Protein AF-A0A6A1WWA5-F1 (afdb_monomer_lite)

Secondary structure (DSSP, 8-state):
-----GGGB-TTT-SBPPGGGEEEETTT--EEEHHHHHHHHHT-SS-B-TTT--B-SEEEEEE-TTS-EEEEEEEEEHHHHTT-TT--------------TT--------------TTTT-----------------PPPP-

InterPro domains:
  IPR001841 Zinc finger, RING-type [PF13639] (10-53)
  IPR001841 Zinc finger, RING-type [PS50089] (10-53)
  IPR001841 Zinc finger, RING-type [SM00184] (10-52)
  IPR013083 Zinc finger, RING/FYVE/PHD-type [G3DSA:3.30.40.10] (6-72)
  IPR017907 Zinc finger, RING-type, conserved site [PS00518] (28-37)

Radius of gyration: 26.61 Å; chains: 1; bounding box: 59×63×59 Å

pLDDT: mean 75.77, std 21.03, range [38.56, 96.94]

Organism: NCBI:txid262757

Foldseek 3Di:
DDDPPPLQAAPQVRHGADQQQWKAFPPHGRTHGVLRQLLQCVVDPFRADPPPRHTGFWIFHQADLQRDGHPGTDIDGSVSVNVRPPHDHDDPDPPPPPPPPPPDPPDDDDDDDDDDPPPPPDDDDDDDDDDDDDDDDDDDDD

Sequence (142 aa):
MGCEDYSGICAICLDTIVLEELALVSGCEHAFCVTCILRWATYGQKPTCPKCKTQFSYLNVHRSVDGSLHDYMFEESVCLLLRAPWFKHLTVDQHKEVCDPYAYEEADDLYEEDLDETYLRNSSSNRIRRRAKRACRREACS

Structure (mmCIF, N/CA/C/O backbone):
data_AF-A0A6A1WWA5-F1
#
_entry.id   AF-A0A6A1WWA5-F1
#
loop_
_atom_site.group_PDB
_atom_site.id
_atom_site.type_symbol
_atom_site.label_atom_id
_atom_site.label_alt_id
_atom_site.label_comp_id
_atom_site.label_asym_id
_atom_site.label_entity_id
_atom_site.label_seq_id
_atom_site.pdbx_PDB_ins_code
_atom_site.Cartn_x
_atom_site.Cartn_y
_atom_site.Cartn_z
_atom_site.occupancy
_atom_site.B_iso_or_equiv
_atom_site.auth_seq_id
_atom_site.auth_comp_id
_atom_site.auth_asym_id
_atom_site.auth_atom_id
_atom_site.pdbx_PDB_model_num
ATOM 1 N N . MET A 1 1 ? 29.384 11.675 5.350 1.00 42.62 1 MET A N 1
ATOM 2 C CA . MET A 1 1 ? 28.078 12.360 5.301 1.00 42.62 1 MET A CA 1
ATOM 3 C C . MET A 1 1 ? 27.045 11.257 5.139 1.00 42.62 1 MET A C 1
ATOM 5 O O . MET A 1 1 ? 26.884 10.753 4.040 1.00 42.62 1 MET A O 1
ATOM 9 N N . GLY A 1 2 ? 26.537 10.733 6.254 1.00 50.81 2 GLY A N 1
ATOM 10 C CA . GLY A 1 2 ? 25.628 9.590 6.246 1.00 50.81 2 GLY A CA 1
ATOM 11 C C . GLY A 1 2 ? 24.192 10.075 6.141 1.00 50.81 2 GLY A C 1
ATOM 12 O O . GLY A 1 2 ? 23.683 10.648 7.099 1.00 50.81 2 GLY A O 1
ATOM 13 N N . CYS A 1 3 ? 23.574 9.840 4.992 1.00 45.62 3 CYS A N 1
ATOM 14 C CA . CYS A 1 3 ? 22.129 9.806 4.830 1.00 45.62 3 CYS A CA 1
ATOM 15 C C . CYS A 1 3 ? 21.863 8.418 4.248 1.00 45.62 3 CYS A C 1
ATOM 17 O O . CYS A 1 3 ? 21.998 8.212 3.048 1.00 45.62 3 CYS A O 1
ATOM 19 N N . GLU A 1 4 ? 21.683 7.412 5.103 1.00 47.62 4 GLU A N 1
ATOM 20 C CA . GLU A 1 4 ? 21.239 6.108 4.614 1.00 47.62 4 GLU A CA 1
ATOM 21 C C . GLU A 1 4 ? 19.752 6.242 4.297 1.00 47.62 4 GLU A C 1
ATOM 23 O O . GLU A 1 4 ? 18.883 6.182 5.170 1.00 47.62 4 GLU A O 1
ATOM 28 N N . ASP A 1 5 ? 19.488 6.511 3.026 1.00 48.16 5 ASP A N 1
ATOM 29 C CA . ASP A 1 5 ? 18.167 6.654 2.445 1.00 48.16 5 ASP A CA 1
ATOM 30 C C . ASP A 1 5 ? 17.495 5.271 2.380 1.00 48.16 5 ASP A C 1
ATOM 32 O O . ASP A 1 5 ? 17.407 4.634 1.333 1.00 48.16 5 ASP A O 1
ATOM 36 N N . TYR A 1 6 ? 16.986 4.773 3.511 1.00 52.50 6 TYR A N 1
ATOM 37 C CA . TYR A 1 6 ? 16.158 3.555 3.560 1.00 52.50 6 TYR A CA 1
ATOM 38 C C . TYR A 1 6 ? 14.769 3.748 2.900 1.00 52.50 6 TYR A C 1
ATOM 40 O O . TYR A 1 6 ? 13.812 3.053 3.245 1.00 52.50 6 TYR A O 1
ATOM 48 N N . SER A 1 7 ? 14.619 4.688 1.959 1.00 63.81 7 SER A N 1
ATOM 49 C CA . SER A 1 7 ? 13.383 4.932 1.201 1.00 63.81 7 SER A CA 1
ATOM 50 C C . SER A 1 7 ? 13.145 3.900 0.092 1.00 63.81 7 SER A C 1
ATOM 52 O O . SER A 1 7 ? 12.045 3.835 -0.448 1.00 63.81 7 SER A O 1
ATOM 54 N N . GLY A 1 8 ? 14.144 3.066 -0.212 1.00 79.06 8 GLY A N 1
ATOM 55 C CA . GLY A 1 8 ? 14.068 2.035 -1.247 1.00 79.06 8 GLY A CA 1
ATOM 56 C C . GLY A 1 8 ? 13.904 0.602 -0.744 1.00 79.06 8 GLY A C 1
ATOM 57 O O . GLY A 1 8 ? 13.860 -0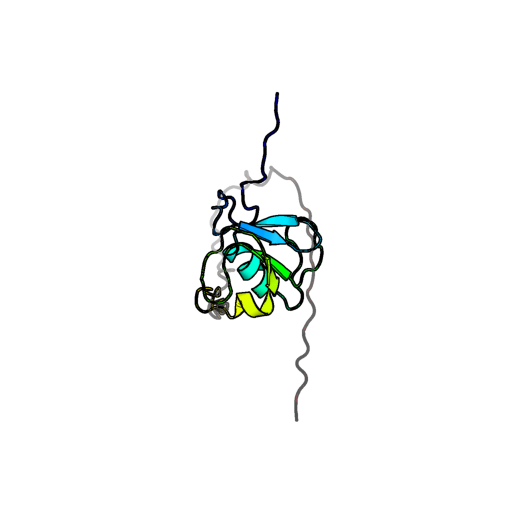.289 -1.577 1.00 79.06 8 GLY A O 1
ATOM 58 N N . ILE A 1 9 ? 13.837 0.331 0.567 1.00 90.75 9 ILE A N 1
ATOM 59 C CA . ILE A 1 9 ? 13.780 -1.048 1.099 1.00 90.75 9 ILE A CA 1
ATOM 60 C C . ILE A 1 9 ? 12.428 -1.317 1.762 1.00 90.75 9 ILE A C 1
ATOM 62 O O . ILE A 1 9 ? 11.985 -0.594 2.659 1.00 90.75 9 ILE A O 1
ATOM 66 N N . CYS A 1 10 ? 11.772 -2.404 1.362 1.00 93.25 10 CYS A N 1
ATOM 67 C CA . CYS A 1 10 ? 10.496 -2.808 1.929 1.00 93.25 10 CYS A CA 1
ATOM 68 C C . CYS A 1 10 ? 10.691 -3.419 3.319 1.00 93.25 10 CYS A C 1
ATOM 70 O O . CYS A 1 10 ? 11.307 -4.467 3.464 1.00 93.25 10 CYS A O 1
ATOM 72 N N . ALA A 1 11 ? 10.059 -2.855 4.350 1.00 91.62 11 ALA A N 1
ATOM 73 C CA . ALA A 1 11 ? 10.145 -3.412 5.706 1.00 91.62 11 ALA A CA 1
ATOM 74 C C . ALA A 1 11 ? 9.352 -4.723 5.920 1.00 91.62 11 ALA A C 1
ATOM 76 O O . ALA A 1 11 ? 9.338 -5.238 7.034 1.00 91.62 11 ALA A O 1
ATOM 77 N N . ILE A 1 12 ? 8.663 -5.237 4.892 1.00 93.06 12 ILE A N 1
ATOM 78 C CA . ILE A 1 12 ? 7.916 -6.505 4.955 1.00 93.06 12 ILE A CA 1
ATOM 79 C C . ILE A 1 12 ? 8.761 -7.649 4.384 1.00 93.06 12 ILE A C 1
ATOM 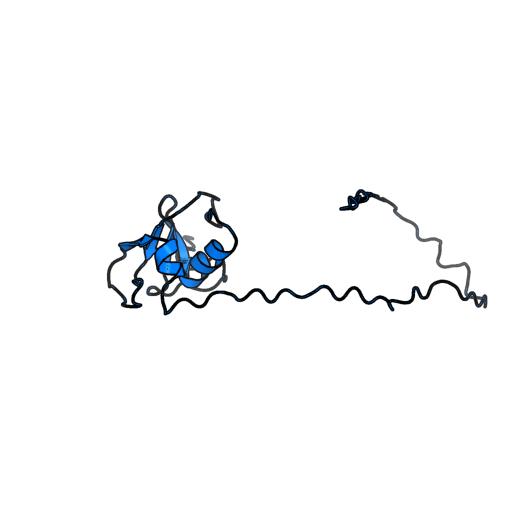81 O O . ILE A 1 12 ? 8.935 -8.656 5.060 1.00 93.06 12 ILE A O 1
ATOM 85 N N . CYS A 1 13 ? 9.283 -7.506 3.160 1.00 94.06 13 CYS A N 1
ATOM 86 C CA . CYS A 1 13 ? 10.118 -8.534 2.525 1.00 94.06 13 CYS A CA 1
ATOM 87 C C . CYS A 1 13 ? 11.626 -8.315 2.699 1.00 94.06 13 CYS A C 1
ATOM 89 O O . CYS A 1 13 ? 12.393 -9.202 2.348 1.00 94.06 13 CYS A O 1
ATOM 91 N N . LEU A 1 14 ? 12.039 -7.171 3.258 1.00 93.06 14 LEU A N 1
ATOM 92 C CA . LEU A 1 14 ? 13.438 -6.777 3.470 1.00 93.06 14 LEU A CA 1
ATOM 93 C C . LEU A 1 14 ? 14.263 -6.681 2.177 1.00 93.06 14 LEU A C 1
ATOM 95 O O . LEU A 1 14 ? 15.484 -6.783 2.218 1.00 93.06 14 LEU A O 1
ATOM 99 N N . ASP A 1 15 ? 13.592 -6.455 1.048 1.00 92.38 15 ASP A N 1
ATOM 100 C CA . ASP A 1 15 ? 14.201 -6.336 -0.277 1.00 92.38 15 ASP A CA 1
ATOM 101 C C . ASP A 1 15 ? 13.988 -4.931 -0.861 1.00 92.38 15 ASP A C 1
ATOM 103 O O . ASP A 1 15 ? 13.146 -4.160 -0.379 1.00 92.38 15 ASP A O 1
ATOM 107 N N . THR A 1 16 ? 14.749 -4.602 -1.899 1.00 91.50 16 THR A N 1
ATOM 108 C CA . THR A 1 16 ? 14.632 -3.342 -2.633 1.00 91.50 16 THR A CA 1
ATOM 109 C C . THR A 1 16 ? 13.271 -3.261 -3.325 1.00 91.50 16 THR A C 1
ATOM 111 O O . THR A 1 16 ? 12.834 -4.189 -4.004 1.00 91.50 16 THR A O 1
ATOM 114 N N . ILE A 1 17 ? 12.587 -2.136 -3.155 1.00 92.12 17 ILE A N 1
ATOM 115 C CA . ILE A 1 17 ? 11.308 -1.844 -3.790 1.00 92.12 17 ILE A CA 1
ATOM 116 C C . ILE A 1 17 ? 11.590 -1.399 -5.222 1.00 92.12 17 ILE A C 1
ATOM 118 O O . ILE A 1 17 ? 12.224 -0.369 -5.450 1.00 92.12 17 ILE A O 1
ATOM 122 N N . VAL A 1 18 ? 11.099 -2.167 -6.191 1.00 90.38 18 VAL A N 1
ATOM 123 C CA . VAL A 1 18 ? 11.111 -1.754 -7.598 1.00 90.38 18 VAL A CA 1
ATOM 124 C C . VAL A 1 18 ? 10.069 -0.649 -7.797 1.00 90.38 18 VAL A C 1
ATOM 126 O O . VAL A 1 18 ? 9.003 -0.703 -7.183 1.00 90.38 18 VAL A O 1
ATOM 129 N N . LEU A 1 19 ? 10.359 0.347 -8.638 1.00 85.25 19 LEU A N 1
ATOM 130 C CA . LEU A 1 19 ? 9.497 1.522 -8.833 1.00 85.25 19 LEU A CA 1
ATOM 131 C C . LEU A 1 19 ? 8.065 1.145 -9.240 1.00 85.25 19 LEU A C 1
ATOM 133 O O . LEU A 1 19 ? 7.113 1.704 -8.699 1.00 85.25 19 LEU A O 1
ATOM 137 N N . GLU A 1 20 ? 7.891 0.152 -10.116 1.00 88.62 20 GLU A N 1
ATOM 138 C CA . GLU A 1 20 ? 6.564 -0.306 -10.555 1.00 88.62 20 GLU A CA 1
ATOM 139 C C . GLU A 1 20 ? 5.765 -0.989 -9.432 1.00 88.62 20 GLU A C 1
ATOM 141 O O . GLU A 1 20 ? 4.535 -1.038 -9.468 1.00 88.62 20 GLU A O 1
ATOM 146 N N . GLU A 1 21 ? 6.465 -1.515 -8.427 1.00 89.81 21 GLU A N 1
ATOM 147 C CA . GLU A 1 21 ? 5.896 -2.179 -7.257 1.00 89.81 21 GLU A CA 1
ATOM 148 C C . GLU A 1 21 ? 5.916 -1.272 -6.021 1.00 89.81 21 GLU A C 1
ATOM 150 O O . GLU A 1 21 ? 5.670 -1.754 -4.920 1.00 89.81 21 GLU A O 1
ATOM 155 N N . LEU A 1 22 ? 6.172 0.029 -6.155 1.00 93.62 22 LEU A N 1
ATOM 156 C CA . LEU A 1 22 ? 6.127 0.957 -5.030 1.00 93.62 22 LEU A CA 1
ATOM 157 C C . LEU A 1 22 ? 4.678 1.272 -4.631 1.00 93.62 22 LEU A C 1
ATOM 159 O O . LEU A 1 22 ? 3.872 1.734 -5.440 1.00 93.62 22 LEU A O 1
ATOM 163 N N . ALA A 1 23 ? 4.366 1.063 -3.353 1.00 95.38 23 ALA A N 1
ATOM 164 C CA . ALA A 1 23 ? 3.124 1.491 -2.726 1.00 95.38 23 ALA A CA 1
ATOM 165 C C . ALA A 1 23 ? 3.405 2.381 -1.517 1.00 95.38 23 ALA A C 1
ATOM 167 O O . ALA A 1 23 ? 4.161 1.998 -0.618 1.00 95.38 23 ALA A O 1
ATOM 168 N N . LEU A 1 24 ? 2.730 3.529 -1.459 1.00 95.31 24 LEU A N 1
ATOM 169 C CA . LEU A 1 24 ? 2.732 4.417 -0.299 1.00 95.31 24 LEU A CA 1
ATOM 170 C C . LEU A 1 24 ? 1.383 4.345 0.408 1.00 95.31 24 LEU A C 1
ATOM 172 O O . LEU A 1 24 ? 0.326 4.439 -0.215 1.00 95.31 24 LEU A O 1
ATOM 176 N N . VAL A 1 25 ? 1.414 4.195 1.727 1.00 95.50 25 VAL A N 1
ATOM 177 C CA . VAL A 1 25 ? 0.188 4.153 2.528 1.00 95.50 25 VAL A CA 1
ATOM 178 C C . VAL A 1 25 ? -0.422 5.550 2.651 1.00 95.50 25 VAL A C 1
ATOM 180 O O . VAL A 1 25 ? 0.216 6.454 3.195 1.00 95.50 25 VAL A O 1
ATOM 183 N N . SER A 1 26 ? -1.675 5.719 2.213 1.00 93.81 26 SER A N 1
ATOM 184 C CA . SER A 1 26 ? -2.396 6.989 2.368 1.00 93.81 26 SER A CA 1
ATOM 185 C C . SER A 1 26 ? -2.543 7.329 3.860 1.00 93.81 26 SER A C 1
ATOM 187 O O . SER A 1 26 ? -3.003 6.508 4.659 1.00 93.81 26 SER A O 1
ATOM 189 N N . GLY A 1 27 ? -2.071 8.516 4.254 1.00 91.38 27 GLY A N 1
ATOM 190 C CA . GLY A 1 27 ? -2.090 9.020 5.634 1.00 91.38 27 GLY A CA 1
ATOM 191 C C . GLY A 1 27 ? -0.806 8.826 6.452 1.00 91.38 27 GLY A C 1
ATOM 192 O O . GLY A 1 27 ? -0.682 9.437 7.512 1.00 91.38 27 GLY A O 1
ATOM 193 N N . CYS A 1 28 ? 0.158 8.012 6.005 1.00 94.00 28 CYS A N 1
ATOM 194 C CA . CYS A 1 28 ? 1.472 7.932 6.665 1.00 94.00 28 CYS A CA 1
ATOM 195 C C . CYS A 1 28 ? 2.674 7.802 5.724 1.00 94.00 28 CYS A C 1
ATOM 197 O O . CYS A 1 28 ? 3.795 7.749 6.220 1.00 94.00 28 CYS A O 1
ATOM 199 N N . GLU A 1 29 ? 2.445 7.712 4.409 1.00 93.50 29 GLU A N 1
ATOM 200 C CA . GLU A 1 29 ? 3.453 7.784 3.337 1.00 93.50 29 GLU A CA 1
ATOM 201 C C . GLU A 1 29 ? 4.609 6.782 3.468 1.00 93.50 29 GLU A C 1
ATOM 203 O O . GLU A 1 29 ? 5.665 6.918 2.859 1.00 93.50 29 GLU A O 1
ATOM 208 N N . HIS A 1 30 ? 4.410 5.718 4.244 1.00 93.88 30 HIS A N 1
ATOM 209 C CA . HIS A 1 30 ? 5.390 4.653 4.358 1.00 93.88 30 HIS A CA 1
ATOM 210 C C . HIS A 1 30 ? 5.388 3.791 3.094 1.00 93.88 30 HIS A C 1
ATOM 212 O O . HIS A 1 30 ? 4.332 3.319 2.665 1.00 93.88 30 HIS A O 1
ATOM 218 N N . ALA A 1 31 ? 6.586 3.559 2.559 1.00 94.44 31 ALA A N 1
ATOM 219 C CA . ALA A 1 31 ? 6.834 2.780 1.355 1.00 94.44 31 ALA A CA 1
ATOM 220 C C . ALA A 1 31 ? 6.946 1.274 1.620 1.00 94.44 31 ALA A C 1
ATOM 222 O O . ALA A 1 31 ? 7.642 0.826 2.540 1.00 94.44 31 ALA A O 1
ATOM 223 N N . PHE A 1 32 ? 6.287 0.491 0.770 1.00 95.38 32 PHE A N 1
ATOM 224 C CA . PHE A 1 32 ? 6.358 -0.968 0.728 1.00 95.38 32 PHE A CA 1
ATOM 225 C C . PHE A 1 32 ? 6.201 -1.457 -0.715 1.00 95.38 32 PHE A C 1
ATOM 227 O O . PHE A 1 32 ? 5.728 -0.711 -1.569 1.00 95.38 32 PHE A O 1
ATOM 234 N N . CYS A 1 33 ? 6.505 -2.731 -0.978 1.00 95.19 33 CYS A N 1
ATOM 235 C CA . CYS A 1 33 ? 6.065 -3.352 -2.223 1.00 95.19 33 CYS A CA 1
ATOM 236 C C . CYS A 1 33 ? 4.527 -3.448 -2.246 1.00 95.19 33 CYS A C 1
ATOM 238 O O . CYS A 1 33 ? 3.936 -3.859 -1.239 1.00 95.19 33 CYS A O 1
ATOM 240 N N . VAL A 1 34 ? 3.890 -3.155 -3.383 1.00 94.62 34 VAL A N 1
ATOM 241 C CA . VAL A 1 34 ? 2.435 -3.246 -3.617 1.00 94.62 34 VAL A CA 1
ATOM 242 C C . VAL A 1 34 ? 1.919 -4.608 -3.163 1.00 94.62 34 VAL A C 1
ATOM 244 O O . VAL A 1 34 ? 1.041 -4.706 -2.306 1.00 94.62 34 VAL A O 1
ATOM 247 N N . THR A 1 35 ? 2.534 -5.685 -3.645 1.00 94.50 35 THR A N 1
ATOM 248 C CA . THR A 1 35 ? 2.166 -7.052 -3.253 1.00 94.50 35 THR A CA 1
ATOM 249 C C . THR A 1 35 ? 2.313 -7.316 -1.753 1.00 94.50 35 THR A C 1
ATOM 251 O O . THR A 1 35 ? 1.475 -8.001 -1.164 1.00 94.50 35 THR A O 1
ATOM 254 N N . CYS A 1 36 ? 3.344 -6.768 -1.108 1.00 95.12 36 CYS A N 1
ATOM 255 C CA . CYS A 1 36 ? 3.599 -6.982 0.314 1.00 95.12 36 CYS A CA 1
ATOM 256 C C . CYS A 1 36 ? 2.559 -6.286 1.192 1.00 95.12 36 CYS A C 1
ATOM 258 O O . CYS A 1 36 ? 2.016 -6.913 2.104 1.00 95.12 36 CYS A O 1
ATOM 260 N N . ILE A 1 37 ? 2.247 -5.019 0.914 1.00 95.44 37 ILE A N 1
ATOM 261 C CA . ILE A 1 37 ? 1.253 -4.282 1.701 1.00 95.44 37 ILE A CA 1
ATOM 262 C C . ILE A 1 37 ? -0.171 -4.794 1.446 1.00 95.44 37 ILE A C 1
ATOM 264 O O . ILE A 1 37 ? -0.976 -4.848 2.375 1.00 95.44 37 ILE A O 1
ATOM 268 N N . LEU A 1 38 ? -0.472 -5.264 0.232 1.00 95.06 38 LEU A N 1
ATOM 269 C CA . LEU A 1 38 ? -1.752 -5.912 -0.061 1.00 95.06 38 LEU A CA 1
ATOM 270 C C . LEU A 1 38 ? -1.884 -7.248 0.672 1.00 95.06 38 LEU A C 1
ATOM 272 O O . LEU A 1 38 ? -2.902 -7.491 1.315 1.00 95.06 38 LEU A O 1
ATOM 276 N N . ARG A 1 39 ? -0.841 -8.087 0.680 1.00 94.12 39 ARG A N 1
ATOM 277 C CA . ARG A 1 39 ? -0.818 -9.311 1.503 1.00 94.12 39 ARG A CA 1
ATOM 278 C C . ARG A 1 39 ? -0.988 -8.989 2.979 1.00 94.12 39 ARG A C 1
ATOM 280 O O . ARG A 1 39 ? -1.780 -9.642 3.648 1.00 94.12 39 ARG A O 1
ATOM 287 N N . TRP A 1 40 ? -0.318 -7.953 3.473 1.00 94.38 40 TRP A N 1
ATOM 288 C CA . TRP A 1 40 ? -0.511 -7.484 4.841 1.00 94.38 40 TRP A CA 1
ATOM 289 C C . TRP A 1 40 ? -1.979 -7.134 5.122 1.00 94.38 40 TRP A C 1
ATOM 291 O O . TRP A 1 40 ? -2.531 -7.527 6.150 1.00 94.38 40 TRP A O 1
ATOM 301 N N . ALA A 1 41 ? -2.641 -6.471 4.175 1.00 93.75 41 ALA A N 1
ATOM 302 C CA . ALA A 1 41 ? -4.043 -6.112 4.301 1.00 93.75 41 ALA A CA 1
ATOM 303 C C . ALA A 1 41 ? -5.012 -7.309 4.287 1.00 93.75 41 ALA A C 1
ATOM 305 O O . ALA A 1 41 ? -6.137 -7.170 4.757 1.00 93.75 41 ALA A O 1
ATOM 306 N N . THR A 1 42 ? -4.591 -8.492 3.820 1.00 91.94 42 THR A N 1
ATOM 307 C CA . THR A 1 42 ? -5.432 -9.704 3.868 1.00 91.94 42 THR A CA 1
ATOM 308 C C . THR A 1 42 ? -5.578 -10.301 5.270 1.00 91.94 42 THR A C 1
ATOM 310 O O . THR A 1 42 ? -6.545 -11.017 5.517 1.00 91.94 42 THR A O 1
ATOM 313 N N . TYR A 1 43 ? -4.675 -9.991 6.208 1.00 88.81 43 TYR A N 1
ATOM 314 C CA . TYR A 1 43 ? -4.684 -10.605 7.543 1.00 88.81 43 TYR A CA 1
ATOM 315 C C . TYR A 1 43 ? -5.788 -10.082 8.476 1.00 88.81 43 TYR A C 1
ATOM 317 O O . TYR A 1 43 ? -6.062 -10.704 9.501 1.00 88.81 43 TYR A O 1
ATOM 325 N N . GLY A 1 44 ? -6.434 -8.955 8.167 1.00 82.56 44 GLY A N 1
ATOM 326 C CA . GLY A 1 44 ? -7.469 -8.392 9.033 1.00 82.56 44 GLY A CA 1
ATOM 327 C C . GLY A 1 44 ? -8.424 -7.455 8.306 1.00 82.56 44 GLY A C 1
ATOM 328 O O . GLY A 1 44 ? -8.071 -6.830 7.315 1.00 82.56 44 GLY A O 1
ATOM 329 N N . GLN A 1 45 ? -9.643 -7.313 8.835 1.00 82.75 45 GLN A N 1
ATOM 330 C CA . GLN A 1 45 ? -10.683 -6.478 8.214 1.00 82.75 45 GLN A CA 1
ATOM 331 C C . GLN A 1 45 ? -10.345 -4.978 8.193 1.00 82.75 45 GLN A C 1
ATOM 333 O O . GLN A 1 45 ? -10.883 -4.234 7.379 1.00 82.75 45 GLN A O 1
ATOM 338 N N . LYS A 1 46 ? -9.476 -4.524 9.103 1.00 90.06 46 LYS A N 1
ATOM 339 C CA . LYS A 1 46 ? -9.019 -3.134 9.206 1.00 90.06 46 LYS A CA 1
ATOM 340 C C . LYS A 1 46 ? -7.495 -3.112 9.114 1.00 90.06 46 LYS A C 1
ATOM 342 O O . LYS A 1 46 ? -6.833 -3.261 10.145 1.00 90.06 46 LYS A O 1
ATOM 347 N N . PRO A 1 47 ? -6.927 -2.984 7.906 1.00 93.19 47 PRO A N 1
ATOM 348 C CA . PRO A 1 47 ? -5.487 -3.029 7.746 1.00 93.19 47 PRO A CA 1
ATOM 349 C C . PRO A 1 47 ? -4.842 -1.783 8.363 1.00 93.19 47 PRO A C 1
ATOM 351 O O . PRO A 1 47 ? -5.356 -0.666 8.279 1.00 93.19 47 PRO A O 1
ATOM 354 N N . THR A 1 48 ? -3.711 -1.998 9.028 1.00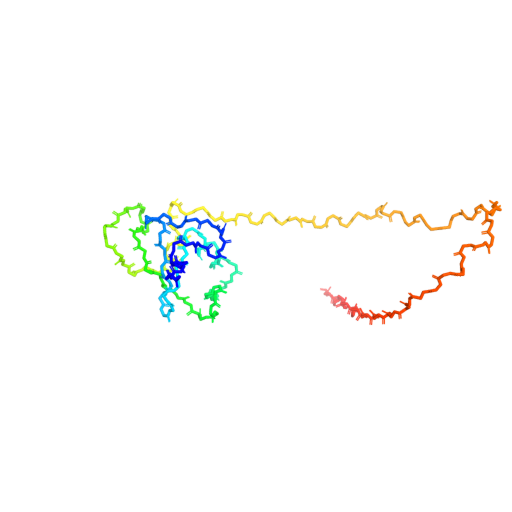 96.06 48 THR A N 1
ATOM 355 C CA . THR A 1 48 ? -2.922 -0.949 9.686 1.00 96.06 48 THR A CA 1
ATOM 356 C C . THR A 1 48 ? -1.506 -0.959 9.145 1.00 96.06 48 THR A C 1
ATOM 358 O O . THR A 1 48 ? -0.983 -2.019 8.811 1.00 96.06 48 THR A O 1
ATOM 361 N N . CYS A 1 49 ? -0.869 0.202 9.029 1.00 95.50 49 CYS A N 1
ATOM 362 C CA . CYS A 1 49 ? 0.489 0.297 8.514 1.00 95.50 49 CYS A CA 1
ATOM 363 C C . CYS A 1 49 ? 1.455 -0.525 9.392 1.00 95.50 49 CYS A C 1
ATOM 365 O O . CYS A 1 49 ? 1.464 -0.340 10.614 1.00 95.50 49 CYS A O 1
ATOM 367 N N . PRO A 1 50 ? 2.314 -1.389 8.817 1.00 93.62 50 PRO A N 1
ATOM 368 C CA . PRO A 1 50 ? 3.264 -2.190 9.587 1.00 93.62 50 PRO A CA 1
ATOM 369 C C . PRO A 1 50 ? 4.193 -1.358 10.481 1.00 93.62 50 PRO A C 1
ATOM 371 O O . PRO A 1 50 ? 4.475 -1.786 11.603 1.00 93.62 50 PRO A O 1
ATOM 374 N N . LYS A 1 51 ? 4.610 -0.169 10.013 1.00 91.69 51 LYS A N 1
ATOM 375 C CA . LYS A 1 51 ? 5.557 0.726 10.699 1.00 91.69 51 LYS A CA 1
ATOM 376 C C . LYS A 1 51 ? 4.903 1.556 11.809 1.00 91.69 51 LYS A C 1
ATOM 378 O O . LYS A 1 51 ? 5.360 1.506 12.943 1.00 91.69 51 LYS A O 1
ATOM 383 N N . CYS A 1 52 ? 3.828 2.286 11.509 1.00 94.31 52 CYS A N 1
ATOM 384 C CA . CYS A 1 52 ? 3.242 3.268 12.438 1.00 94.31 52 CYS A CA 1
ATOM 385 C C . CYS A 1 52 ? 1.866 2.884 13.001 1.00 94.31 52 C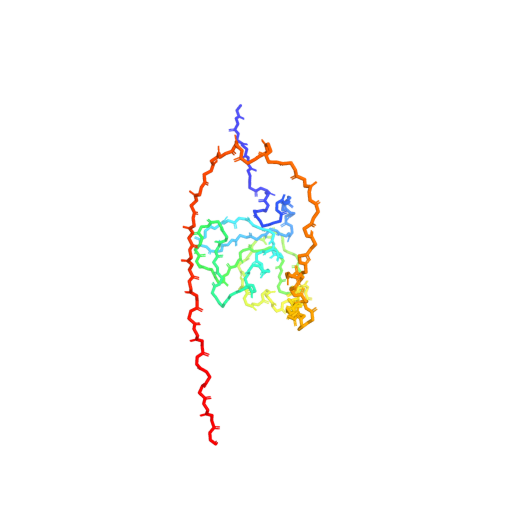YS A C 1
ATOM 387 O O . CYS A 1 52 ? 1.312 3.619 13.810 1.00 94.31 52 CYS A O 1
ATOM 389 N N . LYS A 1 53 ? 1.298 1.748 12.575 1.00 94.12 53 LYS A N 1
ATOM 390 C CA . LYS A 1 53 ? -0.021 1.237 12.995 1.00 94.12 53 LYS A CA 1
ATOM 391 C C . LYS A 1 53 ? -1.222 2.125 12.642 1.00 94.12 53 LYS A C 1
ATOM 393 O O . LYS A 1 53 ? -2.341 1.801 13.026 1.00 94.12 53 LYS A O 1
ATOM 398 N N . THR A 1 54 ? -1.029 3.177 11.849 1.00 94.19 54 THR A N 1
ATOM 399 C CA . THR A 1 54 ? -2.127 3.980 11.294 1.00 94.19 54 THR A CA 1
ATOM 400 C C . THR A 1 54 ? -3.024 3.110 10.418 1.00 94.19 54 THR A C 1
ATOM 402 O O . THR A 1 54 ? -2.528 2.379 9.559 1.00 94.19 54 THR A O 1
ATOM 405 N N . GLN A 1 55 ? -4.337 3.165 10.636 1.00 95.44 55 GLN A N 1
ATOM 406 C CA . GLN A 1 55 ? -5.304 2.487 9.777 1.00 95.44 55 GLN A CA 1
ATOM 407 C C . GLN A 1 55 ? -5.316 3.136 8.391 1.00 95.44 55 GLN A C 1
ATOM 409 O O . GLN A 1 55 ? -5.286 4.359 8.289 1.00 95.44 55 GLN A O 1
ATOM 414 N N . PHE A 1 56 ? -5.405 2.327 7.339 1.00 95.44 56 PHE A N 1
ATOM 415 C CA . PHE A 1 56 ? -5.484 2.828 5.969 1.00 95.44 56 PHE A CA 1
ATOM 416 C C . PHE A 1 56 ? -6.563 2.094 5.174 1.00 95.44 56 PHE A C 1
ATOM 418 O O . PHE A 1 56 ? -6.939 0.970 5.498 1.00 95.44 56 PHE A O 1
ATOM 425 N N . SER A 1 57 ? -7.100 2.757 4.152 1.00 95.88 57 SER A N 1
ATOM 426 C CA . SER A 1 57 ? -8.056 2.167 3.194 1.00 95.88 57 SER A CA 1
ATOM 427 C C . SER A 1 57 ? -7.632 2.370 1.738 1.00 95.88 57 SER A C 1
ATOM 429 O O . SER A 1 57 ? -8.183 1.725 0.848 1.00 95.88 57 SER A O 1
ATOM 431 N N . TYR A 1 58 ? -6.627 3.218 1.515 1.00 96.94 58 TYR A N 1
ATOM 432 C CA . TYR A 1 58 ? -6.129 3.619 0.208 1.00 96.94 58 TYR A CA 1
ATOM 433 C C . TYR A 1 58 ? -4.601 3.559 0.173 1.00 96.94 58 TYR A C 1
ATOM 435 O O . TYR A 1 58 ? -3.940 3.688 1.213 1.00 96.94 58 TYR A O 1
ATOM 443 N N . LEU A 1 59 ? -4.056 3.345 -1.019 1.00 96.75 59 LEU A N 1
ATOM 444 C CA . LEU A 1 59 ? -2.626 3.310 -1.309 1.00 96.75 59 LEU A CA 1
ATOM 445 C C . LEU A 1 59 ? -2.352 4.166 -2.542 1.00 96.75 59 LEU A C 1
ATOM 447 O O . LEU A 1 59 ? -3.107 4.092 -3.505 1.00 96.75 59 LEU A O 1
ATOM 451 N N . ASN A 1 60 ? -1.245 4.903 -2.545 1.00 96.50 60 ASN A N 1
ATOM 452 C CA . ASN A 1 60 ? -0.729 5.504 -3.769 1.00 96.50 60 ASN A CA 1
ATOM 453 C C . ASN A 1 60 ? 0.167 4.482 -4.471 1.00 96.50 60 ASN A C 1
ATOM 455 O O . ASN A 1 60 ? 1.145 4.020 -3.875 1.00 96.50 60 ASN A O 1
ATOM 459 N N . VAL A 1 61 ? -0.182 4.113 -5.703 1.00 95.69 61 VAL A N 1
ATOM 460 C CA . VAL A 1 61 ? 0.478 3.056 -6.487 1.00 95.69 61 VAL A CA 1
ATOM 461 C C . VAL A 1 61 ? 0.678 3.495 -7.939 1.00 95.69 61 VAL A C 1
ATOM 463 O O . VAL A 1 61 ? 0.001 4.402 -8.416 1.00 95.69 61 VAL A O 1
ATOM 466 N N . HIS A 1 62 ? 1.603 2.838 -8.644 1.00 94.88 62 HIS A N 1
ATOM 467 C CA . HIS A 1 62 ? 1.778 2.980 -10.098 1.00 94.88 62 HIS A CA 1
ATOM 468 C C . HIS A 1 62 ? 0.950 1.966 -10.905 1.00 94.88 62 HIS A C 1
ATOM 470 O O . HIS A 1 62 ? 0.604 2.214 -12.059 1.00 94.88 62 HIS A O 1
ATOM 476 N N . ARG A 1 63 ? 0.637 0.805 -10.314 1.00 93.94 63 ARG A N 1
ATOM 477 C CA . ARG A 1 63 ? -0.116 -0.279 -10.957 1.00 93.94 63 ARG A CA 1
ATOM 478 C C . ARG A 1 63 ? -1.611 -0.142 -10.677 1.00 93.94 63 ARG A C 1
ATOM 480 O O . ARG A 1 63 ? -2.020 -0.172 -9.518 1.00 93.94 63 ARG A O 1
ATOM 487 N N . SER A 1 64 ? -2.421 -0.064 -11.728 1.00 93.94 64 SER A N 1
ATOM 488 C CA . SER A 1 64 ? -3.882 -0.015 -11.617 1.00 93.94 64 SER A CA 1
ATOM 489 C C . SER A 1 64 ? -4.487 -1.380 -11.296 1.00 93.94 64 SER A C 1
ATOM 491 O O . SER A 1 64 ? -3.840 -2.426 -11.411 1.00 93.94 64 SER A O 1
ATOM 493 N N . VAL A 1 65 ? -5.770 -1.388 -10.935 1.00 94.62 65 VAL A N 1
ATOM 494 C CA . VAL A 1 65 ? -6.537 -2.620 -10.689 1.00 94.62 65 VAL A CA 1
ATOM 495 C C . VAL A 1 65 ? -6.546 -3.534 -11.921 1.00 94.62 65 VAL A C 1
ATOM 497 O O . VAL A 1 65 ? -6.470 -4.747 -11.767 1.00 94.62 65 VAL A O 1
ATOM 500 N N . ASP A 1 66 ? -6.515 -2.981 -13.135 1.00 93.19 66 ASP A N 1
ATOM 501 C CA . ASP A 1 66 ? -6.458 -3.756 -14.386 1.00 93.19 66 ASP A CA 1
ATOM 502 C C . ASP A 1 66 ? -5.061 -4.328 -14.687 1.00 93.19 66 ASP A C 1
ATOM 504 O O . ASP A 1 66 ? -4.900 -5.194 -15.546 1.00 93.19 66 ASP A O 1
ATOM 508 N N . GLY A 1 67 ? -4.038 -3.869 -13.963 1.00 91.19 67 GLY A N 1
ATOM 509 C CA . GLY A 1 67 ? -2.646 -4.292 -14.123 1.00 91.19 67 GLY A CA 1
ATOM 510 C C . GLY A 1 67 ? -1.808 -3.387 -15.018 1.00 91.19 67 GLY A C 1
ATOM 511 O O . GLY A 1 67 ? -0.603 -3.622 -15.124 1.00 91.19 67 GLY A O 1
ATOM 512 N N . SER A 1 68 ? -2.410 -2.351 -15.607 1.00 93.75 68 SER A N 1
ATOM 513 C CA . SER A 1 68 ? -1.698 -1.298 -16.333 1.00 93.75 68 SER A CA 1
ATOM 514 C C . SER A 1 68 ? -0.759 -0.541 -15.397 1.00 93.75 68 SER A C 1
ATOM 516 O O . SER A 1 68 ? -1.102 -0.265 -14.247 1.00 93.75 68 SER A O 1
ATOM 518 N N . LEU A 1 69 ? 0.428 -0.203 -15.892 1.00 94.38 69 LEU A N 1
ATOM 519 C CA . LEU A 1 69 ? 1.394 0.629 -15.182 1.00 94.38 69 LEU A CA 1
ATOM 520 C C . LEU A 1 69 ? 1.278 2.072 -15.667 1.00 94.38 69 LEU A C 1
ATOM 522 O O . LEU A 1 69 ? 1.165 2.314 -16.868 1.00 94.38 69 LEU A O 1
ATOM 526 N N . HIS A 1 70 ? 1.310 3.008 -14.727 1.00 93.31 70 HIS A N 1
ATOM 527 C CA . HIS A 1 70 ? 1.282 4.439 -14.990 1.00 93.31 70 HIS A CA 1
ATOM 528 C C . HIS A 1 70 ? 2.588 5.090 -14.532 1.00 93.31 70 HIS A C 1
ATOM 530 O O . HIS A 1 70 ? 3.130 4.746 -13.484 1.00 93.31 70 HIS A O 1
ATOM 536 N N . ASP A 1 71 ? 3.050 6.095 -15.274 1.00 91.44 71 ASP A N 1
ATOM 537 C CA . ASP A 1 71 ? 4.274 6.851 -14.959 1.00 91.44 71 ASP A CA 1
ATOM 538 C C . ASP A 1 71 ? 4.100 7.809 -13.764 1.00 91.44 71 ASP A C 1
ATOM 540 O O . ASP A 1 71 ? 5.053 8.428 -13.297 1.00 91.44 71 ASP A O 1
ATOM 544 N N . TYR A 1 72 ? 2.876 7.932 -13.249 1.00 92.31 72 TYR A N 1
ATOM 545 C CA . TYR A 1 72 ? 2.523 8.716 -12.072 1.00 92.31 72 TYR A CA 1
ATOM 546 C C . TYR A 1 72 ? 1.900 7.821 -10.999 1.00 92.31 72 TYR A C 1
ATOM 548 O O . TYR A 1 72 ? 1.283 6.800 -11.301 1.00 92.31 72 TYR A O 1
ATOM 556 N N . MET A 1 73 ? 2.030 8.240 -9.741 1.00 92.44 73 MET A N 1
ATOM 557 C CA . MET A 1 73 ? 1.327 7.611 -8.626 1.00 92.44 73 MET A CA 1
ATOM 558 C C . MET A 1 73 ? -0.090 8.160 -8.521 1.00 92.44 73 MET A C 1
ATOM 560 O O . MET A 1 73 ? -0.309 9.368 -8.635 1.00 92.44 73 MET A O 1
ATOM 564 N N . PHE A 1 74 ? -1.043 7.278 -8.260 1.00 94.69 74 PHE A N 1
ATOM 565 C CA . PHE A 1 74 ? -2.435 7.640 -8.026 1.00 94.69 74 PHE A CA 1
ATOM 566 C C . PHE A 1 74 ? -3.005 6.832 -6.867 1.00 94.69 74 PHE A C 1
ATOM 568 O O . PHE A 1 74 ? -2.510 5.751 -6.539 1.00 94.69 74 PHE A O 1
ATOM 575 N N . GLU A 1 75 ? -4.022 7.396 -6.223 1.00 96.81 75 GLU A N 1
ATOM 576 C CA . GLU A 1 75 ? -4.665 6.780 -5.073 1.00 96.81 75 GLU A CA 1
ATOM 577 C C . GLU A 1 75 ? -5.642 5.697 -5.532 1.00 96.81 75 GLU A C 1
ATOM 579 O O . GLU A 1 75 ? -6.560 5.956 -6.310 1.00 96.81 75 GLU A O 1
ATOM 584 N N . GLU A 1 76 ? -5.459 4.489 -5.013 1.00 96.62 76 GLU A N 1
ATOM 585 C CA . GLU A 1 76 ? -6.333 3.349 -5.248 1.00 96.62 76 GLU A CA 1
ATOM 586 C C . GLU A 1 76 ? -6.813 2.741 -3.943 1.00 96.62 76 GLU A C 1
ATOM 588 O O . GLU A 1 76 ? -6.116 2.714 -2.922 1.00 96.62 76 GLU A O 1
ATOM 593 N N . SER A 1 77 ? -8.030 2.209 -3.974 1.00 95.94 77 SER A N 1
ATOM 594 C CA . SER A 1 77 ? -8.590 1.567 -2.790 1.00 95.94 77 SER A CA 1
ATOM 595 C C . SER A 1 77 ? -7.987 0.177 -2.585 1.00 95.94 77 SER A C 1
ATOM 597 O O . SER A 1 77 ? -7.895 -0.646 -3.502 1.00 95.94 77 SER A O 1
ATOM 599 N N . VAL A 1 78 ? -7.639 -0.132 -1.336 1.00 94.88 78 VAL A N 1
ATOM 600 C CA . VAL A 1 78 ? -7.084 -1.443 -0.962 1.00 94.88 78 VAL A CA 1
ATOM 601 C C . VAL A 1 78 ? -8.055 -2.564 -1.332 1.00 94.88 78 VAL A C 1
ATOM 603 O O . VAL A 1 78 ? -7.642 -3.625 -1.785 1.00 94.88 78 VAL A O 1
ATOM 606 N N . CYS A 1 79 ? -9.361 -2.340 -1.176 1.00 94.25 79 CYS A N 1
ATOM 607 C CA . CYS A 1 79 ? -10.375 -3.351 -1.460 1.00 94.25 79 CYS A CA 1
ATOM 608 C C . CYS A 1 79 ? -10.526 -3.676 -2.956 1.00 94.25 79 CYS A C 1
ATOM 610 O O . CYS A 1 79 ? -10.922 -4.805 -3.267 1.00 94.25 79 CYS A O 1
ATOM 612 N N . LEU A 1 80 ? -10.224 -2.735 -3.860 1.00 95.19 80 LEU A N 1
ATOM 613 C CA . LEU A 1 80 ? -10.191 -2.985 -5.303 1.00 95.19 80 LEU A CA 1
ATOM 614 C C . LEU A 1 80 ? -8.880 -3.657 -5.708 1.00 95.19 80 LEU A C 1
ATOM 616 O O . LEU A 1 80 ? -8.915 -4.668 -6.404 1.00 95.19 80 LEU A O 1
ATOM 620 N N . LEU A 1 81 ? -7.743 -3.184 -5.190 1.00 95.06 81 LEU A N 1
ATOM 621 C CA . LEU A 1 81 ? -6.436 -3.799 -5.443 1.00 95.06 81 LEU A CA 1
ATOM 622 C C . LEU A 1 81 ? -6.374 -5.259 -4.971 1.00 95.06 81 LEU A C 1
ATOM 624 O O . LEU A 1 81 ? -5.826 -6.114 -5.660 1.00 95.06 81 LEU A O 1
ATOM 628 N N . LEU A 1 82 ? -6.999 -5.579 -3.834 1.00 94.12 82 LEU A N 1
ATOM 629 C CA . LEU A 1 82 ? -7.132 -6.958 -3.352 1.00 94.12 82 LEU A CA 1
ATOM 630 C C . LEU A 1 82 ? -7.950 -7.856 -4.289 1.00 94.12 82 LEU A C 1
ATOM 632 O O . LEU A 1 82 ? -7.847 -9.067 -4.179 1.00 94.12 82 LEU A O 1
ATOM 636 N N . ARG A 1 83 ? -8.780 -7.295 -5.171 1.00 93.94 83 ARG A N 1
ATOM 637 C CA . ARG A 1 83 ? -9.587 -8.044 -6.149 1.00 93.94 83 ARG A CA 1
ATOM 638 C C . ARG A 1 83 ? -8.971 -8.046 -7.546 1.00 93.94 83 ARG A C 1
ATOM 640 O O . ARG A 1 83 ? -9.562 -8.610 -8.464 1.00 93.94 83 ARG A O 1
ATOM 647 N N . ALA A 1 84 ? -7.823 -7.400 -7.715 1.00 94.88 84 ALA A N 1
ATOM 648 C CA . ALA A 1 84 ? -7.179 -7.278 -9.004 1.00 94.88 84 ALA A CA 1
ATOM 649 C C . ALA A 1 84 ? -6.742 -8.656 -9.542 1.00 94.88 84 ALA A C 1
ATOM 651 O O . ALA A 1 84 ? -6.214 -9.470 -8.780 1.00 94.88 84 ALA A O 1
ATOM 652 N N . PRO A 1 85 ? -6.884 -8.925 -10.853 1.00 93.00 85 PRO A N 1
ATOM 653 C CA . PRO A 1 85 ? -6.552 -10.222 -11.449 1.00 93.00 85 PRO A CA 1
ATOM 654 C C . PRO A 1 85 ? -5.059 -10.567 -11.357 1.00 93.00 85 PRO A C 1
ATOM 656 O O . PRO A 1 85 ? -4.685 -11.739 -11.370 1.00 93.00 85 PRO A O 1
ATOM 659 N N . TRP A 1 86 ? -4.193 -9.559 -11.254 1.00 93.12 86 TRP A N 1
ATOM 660 C CA . TRP A 1 86 ? -2.751 -9.742 -11.093 1.00 93.12 86 TRP A CA 1
ATOM 661 C C . TRP A 1 86 ? -2.338 -10.037 -9.643 1.00 93.12 86 TRP A C 1
ATOM 663 O O . TRP A 1 86 ? -1.217 -10.501 -9.411 1.00 93.12 86 TRP A O 1
ATOM 673 N N . PHE A 1 87 ? -3.209 -9.794 -8.657 1.00 92.69 87 PHE A N 1
ATOM 674 C CA . PHE A 1 87 ? -2.886 -10.005 -7.251 1.00 92.69 87 PHE A CA 1
ATOM 675 C C . PHE A 1 87 ? -3.168 -11.451 -6.826 1.00 92.69 87 PHE A C 1
ATOM 677 O O . PHE A 1 87 ? -4.305 -11.915 -6.793 1.00 92.69 87 PHE A O 1
ATOM 684 N N . LYS A 1 88 ? -2.111 -12.179 -6.452 1.00 87.88 88 LYS A N 1
ATOM 685 C CA . LYS A 1 88 ? -2.220 -13.540 -5.907 1.00 87.88 88 LYS A CA 1
ATOM 686 C C . LYS A 1 88 ? -2.265 -13.491 -4.382 1.00 87.88 88 LYS A C 1
ATOM 688 O O . LYS A 1 88 ? -1.248 -13.205 -3.738 1.00 87.88 88 LYS A O 1
ATOM 693 N N . HIS A 1 89 ? -3.431 -13.799 -3.817 1.00 82.81 89 HIS A N 1
ATOM 694 C CA . HIS A 1 89 ? -3.601 -13.967 -2.375 1.00 82.81 89 HIS A CA 1
ATOM 695 C C . HIS A 1 89 ? -2.692 -15.078 -1.838 1.00 82.81 89 HIS A C 1
ATOM 697 O O . HIS A 1 89 ? -2.458 -16.085 -2.506 1.00 82.81 89 HIS A O 1
ATOM 703 N N . LEU A 1 90 ? -2.209 -14.907 -0.607 1.00 78.56 90 LEU A N 1
ATOM 704 C CA . LEU A 1 90 ? -1.613 -16.010 0.137 1.00 78.56 90 LEU A CA 1
ATOM 705 C C . LEU A 1 90 ? -2.748 -16.949 0.557 1.00 78.56 90 LEU A C 1
ATOM 707 O O . LEU A 1 90 ? -3.598 -16.576 1.364 1.00 78.56 90 LEU A O 1
ATOM 711 N N . THR A 1 91 ? -2.786 -18.153 -0.006 1.00 68.00 91 THR A N 1
ATOM 712 C CA . THR A 1 91 ? -3.653 -19.223 0.487 1.00 68.00 91 THR A CA 1
ATOM 713 C C . THR A 1 91 ? -3.057 -19.725 1.795 1.00 68.00 91 THR A C 1
ATOM 715 O O . THR A 1 91 ? -2.005 -20.360 1.801 1.00 68.00 91 THR A O 1
ATOM 718 N N . VAL A 1 92 ? -3.687 -19.388 2.919 1.00 64.19 92 VAL A N 1
ATOM 719 C CA . VAL A 1 92 ? -3.320 -19.975 4.209 1.00 64.19 92 VAL A CA 1
ATOM 720 C C . VAL A 1 92 ? -3.863 -21.398 4.213 1.00 64.19 92 VAL A C 1
ATOM 722 O O . VAL A 1 92 ? -5.048 -21.605 4.480 1.00 64.19 92 VAL A O 1
ATOM 725 N N . ASP A 1 93 ? -3.015 -22.373 3.891 1.00 59.94 93 ASP A N 1
ATOM 726 C CA . ASP A 1 93 ? -3.324 -23.764 4.197 1.00 59.94 93 ASP A CA 1
ATOM 727 C C . ASP A 1 93 ? -3.457 -23.863 5.713 1.00 59.94 93 ASP A C 1
ATOM 729 O O . ASP A 1 93 ? -2.517 -23.596 6.466 1.00 59.94 93 ASP A O 1
ATOM 733 N N . GLN A 1 94 ? -4.661 -24.188 6.181 1.00 56.69 94 GLN A N 1
ATOM 734 C CA . GLN A 1 94 ? -4.857 -24.564 7.571 1.00 56.69 94 GLN A CA 1
ATOM 735 C C . GLN A 1 94 ? -4.053 -25.842 7.781 1.00 56.69 94 GLN A C 1
ATOM 737 O O . GLN A 1 94 ? -4.533 -26.937 7.486 1.00 56.69 94 GLN A O 1
ATOM 742 N N . HIS A 1 95 ? -2.824 -25.703 8.275 1.00 59.34 95 HIS A N 1
ATOM 743 C CA . HIS A 1 95 ? -2.120 -26.796 8.918 1.00 59.34 95 HIS A CA 1
ATOM 744 C C . HIS A 1 95 ? -3.034 -27.255 10.052 1.00 59.34 95 HIS A C 1
ATOM 746 O O . HIS A 1 95 ? -3.087 -26.640 11.116 1.00 59.34 95 HIS A O 1
ATOM 752 N N . LYS A 1 96 ? -3.839 -28.288 9.788 1.00 57.69 96 LYS A N 1
ATOM 753 C CA . LYS A 1 96 ? -4.541 -29.012 10.837 1.00 57.69 96 LYS A CA 1
ATOM 754 C C . LYS A 1 96 ? -3.436 -29.498 11.757 1.00 57.69 96 LYS A C 1
ATOM 756 O O . LYS A 1 96 ? -2.618 -30.309 11.331 1.00 57.69 96 LYS A O 1
ATOM 761 N N . GLU A 1 97 ? -3.375 -28.962 12.970 1.00 60.69 97 GLU A N 1
ATOM 762 C CA . GLU A 1 97 ? -2.572 -29.563 14.022 1.00 60.69 97 GLU A CA 1
ATOM 763 C C . GLU A 1 97 ? -3.075 -31.000 14.157 1.00 60.69 97 GLU A C 1
ATOM 765 O O . GLU A 1 97 ? -4.174 -31.252 14.656 1.00 60.69 97 GLU A O 1
ATOM 770 N N . VAL A 1 98 ? -2.320 -31.947 13.601 1.00 61.97 98 VAL A N 1
ATOM 771 C CA . VAL A 1 98 ? -2.546 -33.361 13.852 1.00 61.97 98 VAL A CA 1
ATOM 772 C C . VAL A 1 98 ? -2.104 -33.552 15.292 1.00 61.97 98 VAL A C 1
ATOM 774 O O . VAL A 1 98 ? -0.922 -33.710 15.579 1.00 61.97 98 VAL A O 1
ATOM 777 N N . CYS A 1 99 ? -3.054 -33.431 16.215 1.00 64.81 99 CYS A N 1
ATOM 778 C CA . CYS A 1 99 ? -2.888 -33.962 17.554 1.00 64.81 99 CYS A CA 1
ATOM 779 C C . CYS A 1 99 ? -2.817 -35.477 17.376 1.00 64.81 99 CYS A C 1
ATOM 781 O O . CYS A 1 99 ? -3.850 -36.118 17.190 1.00 64.81 99 CYS A O 1
ATOM 783 N N . ASP A 1 100 ? -1.595 -36.003 17.291 1.00 69.56 100 ASP A N 1
ATOM 784 C CA . ASP A 1 100 ? -1.344 -37.435 17.231 1.00 69.56 100 ASP A CA 1
ATOM 785 C C . ASP A 1 100 ? -1.867 -38.068 18.531 1.00 69.56 100 ASP A C 1
ATOM 787 O O . ASP A 1 100 ? -1.306 -37.807 19.599 1.00 69.56 100 ASP A O 1
ATOM 791 N N . PRO A 1 101 ? -2.947 -38.870 18.484 1.00 61.34 101 PRO A N 1
ATOM 792 C CA . PRO A 1 101 ? -3.477 -39.540 19.667 1.00 61.34 101 PRO A CA 1
ATOM 793 C C . PRO A 1 101 ? -2.533 -40.633 20.191 1.00 61.34 101 PRO A C 1
ATOM 795 O O . PRO A 1 101 ? -2.797 -41.186 21.257 1.00 61.34 101 PRO A O 1
ATOM 798 N N . TYR A 1 102 ? -1.478 -40.964 19.438 1.00 60.03 102 TYR A N 1
ATOM 799 C CA . TYR A 1 102 ? -0.519 -42.030 19.716 1.00 60.03 102 TYR A CA 1
ATOM 800 C C . TYR A 1 102 ? 0.863 -41.515 20.123 1.00 60.03 102 TYR A C 1
ATOM 802 O O . TYR A 1 102 ? 1.810 -42.301 20.133 1.00 60.03 102 TYR A O 1
ATOM 810 N N . ALA A 1 103 ? 0.991 -40.236 20.497 1.00 60.06 103 ALA A N 1
ATOM 811 C CA . ALA A 1 103 ? 2.157 -39.756 21.230 1.00 60.06 103 ALA A CA 1
ATOM 812 C C . ALA A 1 103 ? 2.192 -40.456 22.602 1.00 60.06 103 ALA A C 1
ATOM 814 O O . ALA A 1 103 ? 1.681 -39.948 23.598 1.00 60.06 103 ALA A O 1
ATOM 815 N N . TYR A 1 104 ? 2.710 -41.682 22.605 1.00 61.72 104 TYR A N 1
ATOM 816 C CA . TYR A 1 104 ? 2.930 -42.515 23.772 1.00 61.72 104 TYR A CA 1
ATOM 817 C C . TYR A 1 104 ? 3.868 -41.734 24.695 1.00 61.72 104 TYR A C 1
ATOM 819 O O . TYR A 1 104 ? 4.979 -41.378 24.299 1.00 61.72 104 TYR A O 1
ATOM 827 N N . GLU A 1 105 ? 3.404 -41.400 25.898 1.00 55.91 105 GLU A N 1
ATOM 828 C CA . GLU A 1 105 ? 4.300 -40.950 26.954 1.00 55.91 105 GLU A CA 1
ATOM 829 C C . GLU A 1 105 ? 5.210 -42.133 27.280 1.00 55.91 105 GLU A C 1
ATOM 831 O O . GLU A 1 105 ? 4.797 -43.080 27.942 1.00 55.91 105 GLU A O 1
ATOM 836 N N . GLU A 1 106 ? 6.441 -42.115 26.774 1.00 52.91 106 GLU A N 1
ATOM 837 C CA . GLU A 1 106 ? 7.488 -43.016 27.248 1.00 52.91 106 GLU A CA 1
ATOM 838 C C . GLU A 1 106 ? 7.996 -42.475 28.588 1.00 52.91 106 GLU A C 1
ATOM 840 O O . GLU A 1 106 ? 9.057 -41.861 28.701 1.00 52.91 106 GLU A O 1
ATOM 845 N N . ALA A 1 107 ? 7.141 -42.615 29.597 1.00 55.84 107 ALA A N 1
ATOM 846 C CA . ALA A 1 107 ? 7.469 -42.448 30.996 1.00 55.84 107 ALA A CA 1
ATOM 847 C C . ALA A 1 10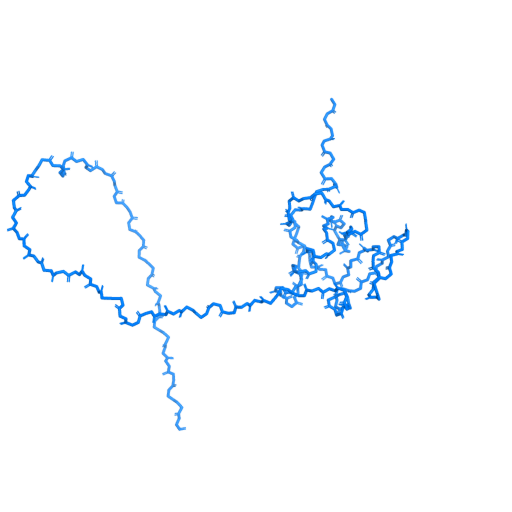7 ? 7.081 -43.743 31.717 1.00 55.84 107 ALA A C 1
ATOM 849 O O . ALA A 1 107 ? 5.952 -44.211 31.594 1.00 55.84 107 ALA A O 1
ATOM 850 N N . ASP A 1 108 ? 8.048 -44.256 32.473 1.00 51.56 108 ASP A N 1
ATOM 851 C CA . ASP A 1 108 ? 8.038 -45.471 33.287 1.00 51.56 108 ASP A CA 1
ATOM 852 C C . ASP A 1 108 ? 8.105 -46.803 32.534 1.00 51.56 108 ASP A C 1
ATOM 854 O O . ASP A 1 108 ? 7.113 -47.499 32.370 1.00 51.56 108 ASP A O 1
ATOM 858 N N . ASP A 1 109 ? 9.337 -47.223 32.238 1.00 45.28 109 ASP A N 1
ATOM 859 C CA . ASP A 1 109 ? 9.818 -48.482 32.808 1.00 45.28 109 ASP A CA 1
ATOM 860 C C . ASP A 1 109 ? 11.221 -48.266 33.397 1.00 45.28 109 ASP A C 1
ATOM 862 O O . ASP A 1 109 ? 12.231 -48.151 32.702 1.00 45.28 109 ASP A O 1
ATOM 866 N N . LEU A 1 110 ? 11.246 -48.166 34.728 1.00 54.19 110 LEU A N 1
ATOM 867 C CA . LEU A 1 110 ? 12.422 -48.274 35.582 1.00 54.19 110 LEU A CA 1
ATOM 868 C C . LEU A 1 110 ? 13.184 -49.574 35.276 1.00 54.19 110 LEU A C 1
ATOM 870 O O . LEU A 1 110 ? 12.766 -50.652 35.697 1.00 54.19 110 LEU A O 1
ATOM 874 N N . TYR A 1 111 ? 14.350 -49.469 34.643 1.00 51.72 111 TYR A N 1
ATOM 875 C CA . TYR A 1 111 ? 15.461 -50.370 34.935 1.00 51.72 111 TYR A CA 1
ATOM 876 C C . TYR A 1 111 ? 16.513 -49.576 35.715 1.00 51.72 111 TYR A C 1
ATOM 878 O O . TYR A 1 111 ? 17.272 -48.775 35.176 1.00 51.72 111 TYR A O 1
ATOM 886 N N . GLU A 1 112 ? 16.494 -49.760 37.031 1.00 55.81 112 GLU A N 1
ATOM 887 C CA . GLU A 1 112 ? 17.596 -49.398 37.917 1.00 55.81 112 GLU A CA 1
ATOM 888 C C . GLU A 1 112 ? 18.808 -50.264 37.544 1.00 55.81 112 GLU A C 1
ATOM 890 O O . GLU A 1 112 ? 18.820 -51.458 37.839 1.00 55.81 112 GLU A O 1
ATOM 895 N N . GLU A 1 113 ? 19.818 -49.685 36.894 1.00 48.03 113 GLU A N 1
ATOM 896 C CA . GLU A 1 113 ? 21.178 -50.233 36.934 1.00 48.03 113 GLU A CA 1
ATOM 897 C C . GLU A 1 113 ? 22.206 -49.085 36.886 1.00 48.03 113 GLU A C 1
ATOM 899 O O . GLU A 1 113 ? 22.636 -48.610 35.836 1.00 48.03 113 GLU A O 1
ATOM 904 N N . ASP A 1 114 ? 22.526 -48.597 38.085 1.00 52.47 114 ASP A N 1
ATOM 905 C CA . ASP A 1 114 ? 23.851 -48.162 38.529 1.00 52.47 114 ASP A CA 1
ATOM 906 C C . ASP A 1 114 ? 24.652 -47.194 37.631 1.00 52.47 114 ASP A C 1
ATOM 908 O O . ASP A 1 114 ? 25.671 -47.568 37.048 1.00 52.47 114 ASP A O 1
ATOM 912 N N . LEU A 1 115 ? 24.311 -45.896 37.629 1.00 48.09 115 LEU A N 1
ATOM 913 C CA . LEU A 1 115 ? 25.254 -44.849 37.202 1.00 48.09 115 LEU A CA 1
ATOM 914 C C . LEU A 1 115 ? 25.356 -43.688 38.212 1.00 48.09 115 LEU A C 1
ATOM 916 O O . LEU A 1 115 ? 24.611 -42.718 38.152 1.00 48.09 115 LEU A O 1
ATOM 920 N N . ASP A 1 116 ? 26.344 -43.811 39.106 1.00 48.16 116 ASP A N 1
ATOM 921 C CA . ASP A 1 116 ? 27.227 -42.731 39.586 1.00 48.16 116 ASP A CA 1
ATOM 922 C C . ASP A 1 116 ? 26.564 -41.427 40.124 1.00 48.16 116 ASP A C 1
ATOM 924 O O . ASP A 1 116 ? 26.171 -40.510 39.407 1.00 48.16 116 ASP A O 1
ATOM 928 N N . GLU A 1 117 ? 26.558 -41.307 41.456 1.00 48.06 117 GLU A N 1
ATOM 929 C CA . GLU A 1 117 ? 26.084 -40.177 42.282 1.00 48.06 117 GLU A CA 1
ATOM 930 C C . GLU A 1 117 ? 26.988 -38.913 42.256 1.00 48.06 117 GLU A C 1
ATOM 932 O O . GLU A 1 117 ? 26.954 -38.096 43.182 1.00 48.06 117 GLU A O 1
ATOM 937 N N . THR A 1 118 ? 27.841 -38.694 41.244 1.00 47.91 118 THR A N 1
ATOM 938 C CA . THR A 1 118 ? 28.785 -37.551 41.278 1.00 47.91 118 THR A CA 1
ATOM 939 C C . THR A 1 118 ? 28.339 -36.307 40.508 1.00 47.91 118 THR A C 1
ATOM 941 O O . THR A 1 118 ? 28.878 -35.222 40.757 1.00 47.91 118 THR A O 1
ATOM 944 N N . TYR A 1 119 ? 27.317 -36.389 39.646 1.00 54.41 119 TYR A N 1
ATOM 945 C CA . TYR A 1 119 ? 26.977 -35.282 38.732 1.00 54.41 119 TYR A CA 1
ATOM 946 C C . TYR A 1 119 ? 25.880 -34.311 39.217 1.00 54.41 119 TYR A C 1
ATOM 948 O O . TYR A 1 119 ? 25.697 -33.242 38.636 1.00 54.41 119 TYR A O 1
ATOM 956 N N . LEU A 1 120 ? 25.168 -34.597 40.313 1.00 49.41 120 LEU A N 1
ATOM 957 C CA . LEU A 1 120 ? 24.087 -33.718 40.806 1.00 49.41 120 LEU A CA 1
ATOM 958 C C . LEU A 1 120 ? 24.557 -32.581 41.732 1.00 49.41 120 LEU A C 1
ATOM 960 O O . LEU A 1 120 ? 23.744 -31.858 42.312 1.00 49.41 120 LEU A O 1
ATOM 964 N N . ARG A 1 121 ? 25.870 -32.340 41.830 1.00 42.47 121 ARG A N 1
ATOM 965 C CA . ARG A 1 121 ? 26.447 -31.206 42.574 1.00 42.47 121 ARG A CA 1
ATOM 966 C C . ARG A 1 121 ? 26.819 -30.028 41.673 1.00 42.47 121 ARG A C 1
ATOM 968 O O . ARG A 1 121 ? 27.843 -29.391 41.875 1.00 42.47 121 ARG A O 1
ATOM 975 N N . ASN A 1 122 ? 25.971 -29.683 40.707 1.00 38.56 122 ASN A N 1
ATOM 976 C CA . ASN A 1 122 ? 26.071 -28.373 40.061 1.00 38.56 122 ASN A CA 1
ATOM 977 C C . ASN A 1 122 ? 24.688 -27.748 39.815 1.00 38.56 122 ASN A C 1
ATOM 979 O O . ASN A 1 122 ? 24.279 -27.471 38.693 1.00 38.56 122 ASN A O 1
ATOM 983 N N . SER A 1 123 ? 23.968 -27.511 40.920 1.00 46.19 123 SER A N 1
ATOM 984 C CA . SER A 1 123 ? 22.918 -26.481 41.014 1.00 46.19 123 SER A CA 1
ATOM 985 C C . SER A 1 123 ? 23.416 -25.169 40.383 1.00 46.19 123 SER A C 1
ATOM 987 O O . SER A 1 123 ? 24.552 -24.766 40.616 1.00 46.19 123 SER A O 1
ATOM 989 N N . SER A 1 124 ? 22.633 -24.398 39.625 1.00 41.66 124 SER A N 1
ATOM 990 C CA . SER A 1 124 ? 21.470 -23.600 40.067 1.00 41.66 124 SER A CA 1
ATOM 991 C C . SER A 1 124 ? 20.834 -22.983 38.789 1.00 41.66 124 SER A C 1
ATOM 993 O O . SER A 1 124 ? 21.575 -22.631 37.883 1.00 41.66 124 SER A O 1
ATOM 995 N N . SER A 1 125 ? 19.534 -22.756 38.562 1.00 49.22 125 SER A N 1
ATOM 996 C CA . SER A 1 125 ? 18.489 -22.204 39.426 1.00 49.22 125 SER A CA 1
ATOM 997 C C . SER A 1 125 ? 17.097 -22.382 38.787 1.00 49.22 125 SER A C 1
ATOM 999 O O . SER A 1 125 ? 16.877 -22.044 37.627 1.00 49.22 125 SER A O 1
ATOM 1001 N N . ASN A 1 126 ? 16.134 -22.816 39.600 1.00 46.06 126 ASN A N 1
ATOM 1002 C CA . ASN A 1 126 ? 14.686 -22.765 39.371 1.00 46.06 126 ASN A CA 1
ATOM 1003 C C . ASN A 1 126 ? 14.170 -21.340 39.099 1.00 46.06 126 ASN A C 1
ATOM 1005 O O . ASN A 1 126 ? 14.523 -20.467 39.888 1.00 46.06 126 ASN A O 1
ATOM 1009 N N . ARG A 1 127 ? 13.216 -21.147 38.159 1.00 56.31 127 ARG A N 1
ATOM 1010 C CA . ARG A 1 127 ? 11.932 -20.420 38.391 1.00 56.31 127 ARG A CA 1
ATOM 1011 C C . ARG A 1 127 ? 10.816 -20.877 37.439 1.00 56.31 127 ARG A C 1
ATOM 1013 O O . ARG A 1 127 ? 10.724 -20.478 36.285 1.00 56.31 127 ARG A O 1
ATOM 1020 N N . ILE A 1 128 ? 9.913 -21.656 38.018 1.00 51.97 128 ILE A N 1
ATOM 1021 C CA . ILE A 1 128 ? 8.598 -22.070 37.524 1.00 51.97 128 ILE A CA 1
ATOM 1022 C C . ILE A 1 128 ? 7.687 -20.850 37.270 1.00 51.97 128 ILE A C 1
ATOM 1024 O O . ILE A 1 128 ? 7.555 -19.984 38.136 1.00 51.97 128 ILE A O 1
ATOM 1028 N N . ARG A 1 129 ? 6.949 -20.833 36.149 1.00 51.41 129 ARG A N 1
ATOM 1029 C CA . ARG A 1 129 ? 5.655 -20.126 36.036 1.00 51.41 129 ARG A CA 1
ATOM 1030 C C . ARG A 1 129 ? 4.607 -21.042 35.406 1.00 51.41 129 ARG A C 1
ATOM 1032 O O . ARG A 1 129 ? 4.496 -21.149 34.191 1.00 51.41 129 ARG A O 1
ATOM 1039 N N . ARG A 1 130 ? 3.803 -21.676 36.262 1.00 51.53 130 ARG A N 1
ATOM 1040 C CA . ARG A 1 130 ? 2.563 -22.361 35.877 1.00 51.53 130 ARG A CA 1
ATOM 1041 C C . ARG A 1 130 ? 1.540 -21.313 35.428 1.00 51.53 130 ARG A C 1
ATOM 1043 O O . ARG A 1 130 ? 1.208 -20.419 36.203 1.00 51.53 130 ARG A O 1
ATOM 1050 N N . ARG A 1 131 ? 0.993 -21.437 34.216 1.00 46.81 131 ARG A N 1
ATOM 1051 C CA . ARG A 1 131 ? -0.260 -20.766 33.833 1.00 46.81 131 ARG A CA 1
ATOM 1052 C C . ARG A 1 131 ? -1.257 -21.818 33.367 1.00 46.81 131 ARG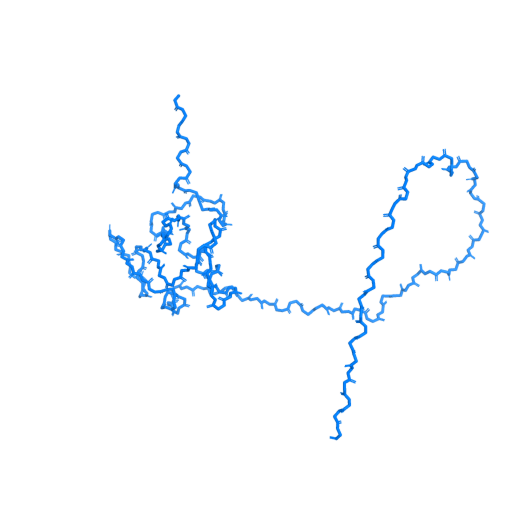 A C 1
ATOM 1054 O O . ARG A 1 131 ? -1.255 -22.218 32.211 1.00 46.81 131 ARG A O 1
ATOM 1061 N N . ALA A 1 132 ? -2.106 -22.246 34.297 1.00 49.06 132 ALA A N 1
ATOM 1062 C CA . ALA A 1 132 ? -3.275 -23.066 34.020 1.00 49.06 132 ALA A CA 1
ATOM 1063 C C . ALA A 1 132 ? -4.205 -22.330 33.036 1.00 49.06 132 ALA A C 1
ATOM 1065 O O . ALA A 1 132 ? -4.640 -21.204 33.305 1.00 49.06 132 ALA A O 1
ATOM 1066 N N . LYS A 1 133 ? -4.510 -22.950 31.891 1.00 52.09 133 LYS A N 1
ATOM 1067 C CA . LYS A 1 133 ? -5.550 -22.484 30.967 1.00 52.09 133 LYS A CA 1
ATOM 1068 C C . LYS A 1 133 ? -6.797 -23.355 31.140 1.00 52.09 133 LYS A C 1
ATOM 1070 O O . LYS A 1 133 ? -6.837 -24.506 30.741 1.00 52.09 133 LYS A O 1
ATOM 1075 N N . ARG A 1 134 ? -7.759 -22.734 31.825 1.00 45.62 134 ARG A N 1
ATOM 1076 C CA . ARG A 1 134 ? -9.223 -22.882 31.808 1.00 45.62 134 ARG A CA 1
ATOM 1077 C C . ARG A 1 134 ? -9.790 -24.012 30.935 1.00 45.62 134 ARG A C 1
ATOM 1079 O O . ARG A 1 134 ? -9.665 -23.981 29.716 1.00 45.62 134 ARG A O 1
ATOM 1086 N N . ALA A 1 135 ? -10.539 -24.904 31.584 1.00 43.38 135 ALA A N 1
ATOM 1087 C CA . ALA A 1 135 ? -11.490 -25.810 30.956 1.00 43.38 135 ALA A CA 1
ATOM 1088 C C . ALA A 1 135 ? -12.527 -25.018 30.137 1.00 43.38 135 ALA A C 1
ATOM 1090 O O . ALA A 1 135 ? -13.245 -24.176 30.681 1.00 43.38 135 ALA A O 1
ATOM 1091 N N . CYS A 1 136 ? -12.605 -25.285 28.833 1.00 41.97 136 CYS A N 1
ATOM 1092 C CA . CYS A 1 136 ? -13.723 -24.847 28.008 1.00 41.97 136 CYS A CA 1
ATOM 1093 C C . CYS A 1 136 ? -14.839 -25.887 28.162 1.00 41.97 136 CYS A C 1
ATOM 1095 O O . CYS A 1 136 ? -14.739 -27.014 27.678 1.00 41.97 136 CYS A O 1
ATOM 1097 N N . ARG A 1 137 ? -15.867 -25.517 28.925 1.00 40.34 137 ARG A N 1
ATOM 1098 C CA . ARG A 1 137 ? -17.090 -26.290 29.137 1.00 40.34 137 ARG A CA 1
ATOM 1099 C C . ARG A 1 137 ? -17.844 -26.325 27.801 1.00 40.34 137 ARG A C 1
ATOM 1101 O O . ARG A 1 137 ? -18.271 -25.276 27.334 1.00 40.34 137 ARG A O 1
ATOM 1108 N N . ARG A 1 138 ? -17.971 -27.494 27.165 1.00 46.19 138 ARG A N 1
ATOM 1109 C CA . ARG A 1 138 ? -18.898 -27.671 26.037 1.00 46.19 138 ARG A CA 1
ATOM 1110 C C . ARG A 1 138 ? -20.308 -27.792 26.609 1.00 46.19 138 ARG A C 1
ATOM 1112 O O . ARG A 1 138 ? -20.579 -28.699 27.392 1.00 46.19 138 ARG A O 1
ATOM 1119 N N . GLU A 1 139 ? -21.158 -26.831 26.271 1.00 41.97 139 GLU A N 1
ATOM 1120 C CA . GLU A 1 139 ? -22.595 -26.885 26.521 1.00 41.97 139 GLU A CA 1
ATOM 1121 C C . GLU A 1 139 ? -23.210 -28.016 25.689 1.00 41.97 139 GLU A C 1
ATOM 1123 O O . GLU A 1 139 ? -22.899 -28.185 24.510 1.00 41.97 139 GLU A O 1
ATOM 1128 N N . ALA A 1 140 ? -24.052 -28.818 26.339 1.00 44.12 140 ALA A N 1
ATOM 1129 C CA . ALA A 1 140 ? -24.895 -29.808 25.695 1.00 44.12 140 ALA A CA 1
ATOM 1130 C C . ALA A 1 140 ? -26.011 -29.076 24.938 1.00 44.12 140 ALA A C 1
ATOM 1132 O O . ALA A 1 140 ? -26.745 -28.294 25.541 1.00 44.12 140 ALA A O 1
ATOM 1133 N N . CYS A 1 141 ? -26.139 -29.327 23.635 1.00 42.78 141 CYS A N 1
ATOM 1134 C CA . CYS A 1 141 ? -27.336 -28.959 22.886 1.00 42.78 141 CYS A CA 1
ATOM 1135 C C . CYS A 1 141 ? -28.264 -30.178 22.857 1.00 42.78 141 CYS A C 1
ATOM 1137 O O . CYS A 1 141 ? -27.805 -31.293 22.598 1.00 42.78 141 CYS A O 1
ATOM 1139 N N . SER A 1 142 ? -29.515 -29.932 23.244 1.00 44.03 142 SER A N 1
ATOM 1140 C CA . SER A 1 142 ? -30.621 -30.887 23.392 1.00 44.03 142 SER A CA 1
ATOM 1141 C C . SER A 1 142 ? -31.216 -31.300 22.053 1.00 44.03 142 SER A C 1
ATOM 1143 O O . SER A 1 142 ? -31.142 -30.482 21.110 1.00 44.03 142 SER A O 1
#